Protein AF-A0AAW6SSB1-F1 (afdb_monomer_lite)

In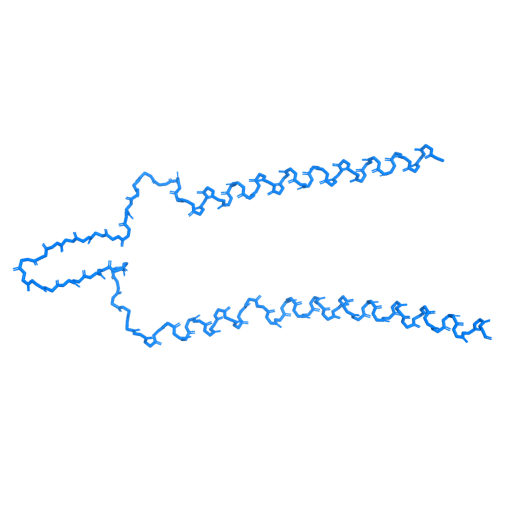terPro domains:
  IPR020534 Uncharacterised protein family YqxA [PF12438] (1-106)

Secondary structure (DSSP, 8-state):
-HHHHHHHHHHHHHHHHHHHHHHHHHHHHHHHHTTTTSS----S------TTS-----STTS---THHHHHHHHHHHHHHSTTHHHHHHHHHHHHHHHHHHHHHHHHHHH-

pLDDT: mean 72.3, std 20.74, range [35.25, 97.25]

Organism: NCBI:txid38875

Radius of gyration: 27.35 Å; chains: 1; bounding box: 66×28×77 Å

Structure (mmCIF, N/CA/C/O backbone):
data_AF-A0AAW6SSB1-F1
#
_entry.id   AF-A0AAW6SSB1-F1
#
loop_
_atom_site.group_PDB
_atom_site.id
_atom_site.type_symbol
_atom_site.label_atom_id
_atom_site.label_alt_id
_atom_site.label_comp_id
_atom_site.label_asym_id
_atom_site.label_entity_id
_atom_site.label_seq_id
_atom_site.pdbx_PDB_ins_code
_atom_site.Cartn_x
_atom_site.Cartn_y
_atom_site.Cartn_z
_atom_site.occupancy
_atom_site.B_iso_or_equiv
_atom_site.auth_seq_id
_atom_site.auth_comp_id
_atom_site.auth_asym_id
_atom_site.auth_atom_id
_atom_site.pd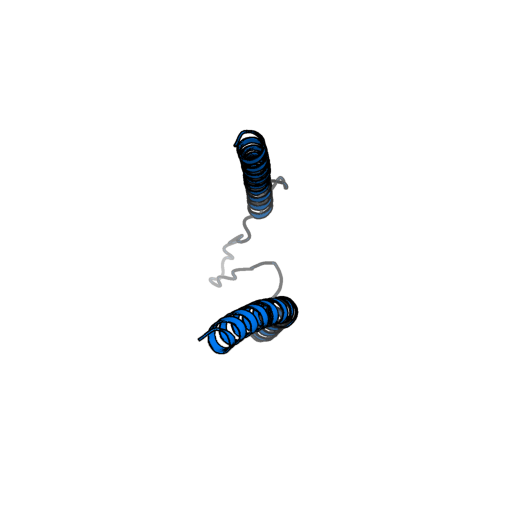bx_PDB_model_num
ATOM 1 N N . MET A 1 1 ? 0.685 7.792 -29.486 1.00 71.50 1 MET A N 1
ATOM 2 C CA . MET A 1 1 ? -0.036 8.546 -28.432 1.00 71.50 1 MET A CA 1
ATOM 3 C C . MET A 1 1 ? -1.470 8.069 -28.176 1.00 71.50 1 MET A C 1
ATOM 5 O O . MET A 1 1 ? -1.734 7.632 -27.066 1.00 71.50 1 MET A O 1
ATOM 9 N N . LYS A 1 2 ? -2.391 8.052 -29.158 1.00 80.94 2 LYS A N 1
ATOM 10 C CA . LYS A 1 2 ? -3.818 7.695 -28.929 1.00 80.94 2 LYS A CA 1
ATOM 11 C C . LYS A 1 2 ? -4.055 6.304 -28.307 1.00 80.94 2 LYS A C 1
ATOM 13 O O . LYS A 1 2 ? -4.844 6.170 -27.383 1.00 80.94 2 LYS A O 1
ATOM 18 N N . ARG A 1 3 ? -3.317 5.277 -28.750 1.00 87.19 3 ARG A N 1
ATOM 19 C CA . ARG A 1 3 ? -3.394 3.914 -28.178 1.00 87.19 3 ARG A CA 1
ATOM 20 C C . ARG A 1 3 ? -2.905 3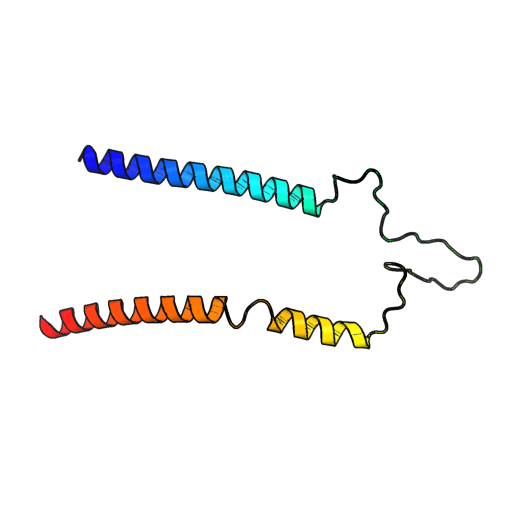.831 -26.726 1.00 87.19 3 ARG A C 1
ATOM 22 O O . ARG A 1 3 ? -3.392 3.000 -25.976 1.00 87.19 3 ARG A O 1
ATOM 29 N N . PHE A 1 4 ? -1.947 4.676 -26.341 1.00 90.88 4 PHE A N 1
ATOM 30 C CA . PHE A 1 4 ? -1.443 4.750 -24.968 1.00 90.88 4 PHE A CA 1
ATOM 31 C C . PHE A 1 4 ? -2.465 5.434 -24.055 1.00 90.88 4 PHE A C 1
ATOM 33 O O . PHE A 1 4 ? -2.836 4.868 -23.036 1.00 90.88 4 PHE A O 1
ATOM 40 N N . MET A 1 5 ? -3.019 6.571 -24.492 1.00 94.56 5 MET A N 1
ATOM 41 C CA . MET A 1 5 ? -4.115 7.256 -23.794 1.00 94.56 5 MET A CA 1
ATOM 42 C C . MET A 1 5 ? -5.330 6.347 -23.579 1.00 94.56 5 MET A C 1
ATOM 44 O O . MET A 1 5 ? -5.879 6.325 -22.485 1.00 94.56 5 MET A O 1
ATOM 48 N N . LEU A 1 6 ? -5.709 5.543 -24.579 1.00 94.56 6 LEU A N 1
ATOM 49 C CA . LEU A 1 6 ? -6.820 4.598 -24.442 1.00 94.56 6 LEU A CA 1
ATOM 50 C C . LEU A 1 6 ? -6.536 3.508 -23.395 1.00 94.56 6 LEU A C 1
ATOM 52 O O . LEU A 1 6 ? -7.413 3.190 -22.600 1.00 94.56 6 LEU A O 1
ATOM 56 N N . LYS A 1 7 ? -5.310 2.966 -23.356 1.00 92.81 7 LYS A N 1
ATOM 57 C CA . LYS A 1 7 ? -4.895 1.993 -22.330 1.00 92.81 7 LYS A CA 1
ATOM 58 C C . LYS A 1 7 ? -4.900 2.608 -20.930 1.00 92.81 7 LYS A C 1
ATOM 60 O O . LYS A 1 7 ? -5.419 1.990 -20.007 1.00 92.81 7 LYS A O 1
ATOM 65 N N . CYS A 1 8 ? -4.363 3.819 -20.780 1.00 95.25 8 CYS A N 1
ATOM 66 C CA . CYS A 1 8 ? -4.384 4.544 -19.511 1.00 95.25 8 CYS A CA 1
ATOM 67 C C . CYS A 1 8 ? -5.814 4.824 -19.050 1.00 95.25 8 CYS A C 1
ATOM 69 O O . CYS A 1 8 ? -6.132 4.557 -17.898 1.00 95.25 8 CYS A O 1
ATOM 71 N N . LEU A 1 9 ? -6.687 5.283 -19.949 1.00 95.88 9 LEU A N 1
ATOM 72 C CA . LEU A 1 9 ? -8.095 5.514 -19.637 1.00 95.88 9 LEU A CA 1
ATOM 73 C C . LEU A 1 9 ? -8.768 4.227 -19.148 1.00 95.88 9 LEU A C 1
ATOM 75 O O . LEU A 1 9 ? -9.434 4.248 -18.122 1.00 95.88 9 LEU A O 1
ATOM 79 N N . PHE A 1 10 ? -8.529 3.101 -19.824 1.00 96.19 10 PHE A N 1
ATOM 80 C CA . PHE A 1 10 ? -9.103 1.809 -19.445 1.00 96.19 10 PHE A CA 1
ATOM 81 C C . PHE A 1 10 ? -8.644 1.348 -18.055 1.00 96.19 10 PHE A C 1
ATOM 83 O O . PHE A 1 10 ? -9.455 0.881 -17.258 1.00 96.19 10 PHE A O 1
ATOM 90 N N . ILE A 1 11 ? -7.356 1.518 -17.742 1.00 96.69 11 ILE A N 1
ATOM 91 C CA . ILE A 1 11 ? -6.795 1.195 -16.423 1.00 96.69 11 ILE A CA 1
ATOM 92 C C . ILE A 1 11 ? -7.385 2.116 -15.349 1.00 96.69 11 ILE A C 1
ATOM 94 O O . ILE A 1 11 ? -7.809 1.631 -14.303 1.00 96.69 11 ILE A O 1
ATOM 98 N N . CYS A 1 12 ? -7.468 3.423 -15.608 1.00 96.50 12 CYS A N 1
ATOM 99 C CA . CYS A 1 12 ? -8.083 4.376 -14.684 1.00 96.50 12 CYS A CA 1
ATOM 100 C C . CYS A 1 12 ? -9.558 4.043 -14.427 1.00 96.50 12 CYS A C 1
ATOM 102 O O . CYS A 1 12 ? -9.992 4.051 -13.278 1.00 96.50 12 CYS A O 1
ATOM 104 N N . SER A 1 13 ? -10.318 3.695 -15.468 1.00 96.69 13 SER A N 1
ATOM 105 C CA . SER A 1 13 ? -11.711 3.262 -15.333 1.00 96.69 13 SER A CA 1
ATOM 106 C C . SER A 1 13 ? -11.834 1.972 -14.521 1.00 96.69 13 SER A C 1
ATOM 108 O O . SER A 1 13 ? -12.674 1.897 -13.629 1.00 96.69 13 SER A O 1
ATOM 110 N N . ALA A 1 14 ? -10.979 0.979 -14.774 1.00 96.75 14 ALA A N 1
ATOM 111 C CA . ALA A 1 14 ? -10.974 -0.267 -14.011 1.00 96.75 14 ALA A CA 1
ATOM 112 C C . ALA A 1 14 ? -10.666 -0.028 -12.522 1.00 96.75 14 ALA A C 1
ATOM 114 O O . ALA A 1 14 ? -11.361 -0.560 -11.655 1.00 96.75 14 ALA A O 1
ATOM 115 N N . LEU A 1 15 ? -9.677 0.819 -12.218 1.00 97.19 15 LEU A N 1
ATOM 116 C CA . LEU A 1 15 ? -9.348 1.213 -10.845 1.00 97.19 15 LEU A CA 1
ATOM 117 C C . LEU A 1 15 ? -10.501 1.967 -10.176 1.00 97.19 15 LEU A C 1
ATOM 119 O O . LEU A 1 15 ? -10.820 1.694 -9.022 1.00 97.19 15 LEU A O 1
ATOM 123 N N . PHE A 1 16 ? -11.158 2.872 -10.901 1.00 97.12 16 PHE A N 1
ATOM 124 C CA . PHE A 1 16 ? -12.301 3.622 -10.385 1.00 97.12 16 PHE A CA 1
ATOM 125 C C . PHE A 1 16 ? -13.457 2.693 -9.993 1.00 97.12 16 PHE A C 1
ATOM 127 O O . PHE A 1 16 ? -13.984 2.796 -8.886 1.00 97.12 16 PHE A O 1
ATOM 134 N N . ILE A 1 17 ? -13.794 1.722 -10.848 1.00 96.94 17 ILE A N 1
ATOM 135 C CA . ILE A 1 17 ? -14.831 0.720 -10.556 1.00 96.94 17 ILE A CA 1
ATOM 136 C C . ILE A 1 17 ? -14.435 -0.135 -9.341 1.00 96.94 17 ILE A C 1
ATOM 138 O O . ILE A 1 17 ? -15.263 -0.373 -8.463 1.00 96.94 17 ILE A O 1
ATOM 142 N N . ALA A 1 18 ? -13.168 -0.552 -9.241 1.00 96.69 18 ALA A N 1
ATOM 143 C CA . ALA A 1 18 ? -12.670 -1.316 -8.097 1.00 96.69 18 ALA A CA 1
ATOM 144 C C . ALA A 1 18 ? -12.799 -0.553 -6.768 1.00 96.69 18 ALA A C 1
ATOM 146 O O . ALA A 1 18 ? -13.216 -1.136 -5.766 1.00 96.69 18 ALA A O 1
ATOM 147 N N . VAL A 1 19 ? -12.499 0.750 -6.759 1.00 97.25 19 VAL A N 1
ATOM 148 C CA . VAL A 1 19 ? -12.670 1.604 -5.573 1.00 97.25 19 VAL A CA 1
ATOM 149 C C . VAL A 1 19 ? -14.142 1.696 -5.174 1.00 97.25 19 VAL A C 1
ATOM 151 O O . VAL A 1 19 ? -14.459 1.502 -4.002 1.00 97.25 19 VAL A O 1
ATOM 154 N N . LEU A 1 20 ? -15.047 1.922 -6.131 1.00 96.44 20 LEU A N 1
ATOM 155 C CA . LEU A 1 20 ? -16.486 1.996 -5.851 1.00 96.44 20 LEU A CA 1
ATOM 156 C C . LEU A 1 20 ? -17.029 0.686 -5.264 1.00 96.44 20 LEU A C 1
ATOM 158 O O . LEU A 1 20 ? -17.746 0.713 -4.263 1.00 96.44 20 LEU A O 1
ATOM 162 N N . MET A 1 21 ? -16.637 -0.460 -5.828 1.00 95.62 21 MET A N 1
ATOM 163 C CA . MET A 1 21 ? -16.990 -1.773 -5.272 1.00 95.62 21 MET A CA 1
ATOM 164 C C . MET A 1 21 ? -16.420 -1.964 -3.860 1.00 95.62 21 MET A C 1
ATOM 166 O O . MET A 1 21 ? -17.107 -2.479 -2.979 1.00 95.62 21 MET A O 1
ATOM 170 N N . GLY A 1 22 ? -15.183 -1.519 -3.614 1.00 95.56 22 GLY A N 1
ATOM 171 C CA . GLY A 1 22 ? -14.563 -1.554 -2.289 1.00 95.56 22 GLY A CA 1
ATOM 172 C C . GLY A 1 22 ? -15.337 -0.733 -1.256 1.00 95.56 22 GLY A C 1
ATOM 173 O O . GLY A 1 22 ? -15.552 -1.203 -0.139 1.00 95.56 22 GLY A O 1
ATOM 174 N N . MET A 1 23 ? -15.814 0.454 -1.639 1.00 94.38 23 MET A N 1
ATOM 175 C CA . MET A 1 23 ? -16.645 1.300 -0.777 1.00 94.38 23 MET A CA 1
ATOM 176 C C . MET A 1 23 ? -17.995 0.647 -0.455 1.00 94.38 23 MET A C 1
ATOM 178 O O . MET A 1 23 ? -18.414 0.671 0.701 1.00 94.38 23 MET A O 1
ATOM 182 N N . GLN A 1 24 ? -18.653 0.028 -1.441 1.00 91.00 24 GLN A N 1
ATOM 183 C CA . GLN A 1 24 ? -19.912 -0.697 -1.222 1.00 91.00 24 GLN A CA 1
ATOM 184 C C . GLN A 1 24 ? -19.720 -1.874 -0.261 1.00 91.00 24 GLN A C 1
ATOM 186 O O . GLN A 1 24 ? -20.427 -1.970 0.741 1.00 91.00 24 GLN A O 1
ATOM 191 N N . LYS A 1 25 ? -18.692 -2.697 -0.492 1.00 90.88 25 LYS A N 1
ATOM 192 C CA . LYS A 1 25 ? -18.356 -3.829 0.379 1.00 90.88 25 LYS A CA 1
ATOM 193 C C . LYS A 1 25 ? -18.004 -3.389 1.804 1.00 90.88 25 LYS A C 1
ATOM 195 O O . LYS A 1 25 ? -18.364 -4.061 2.766 1.00 90.88 25 LYS A O 1
ATOM 200 N N . ALA A 1 26 ? -17.309 -2.261 1.957 1.00 89.06 26 ALA A N 1
ATOM 201 C CA . ALA A 1 26 ? -17.019 -1.693 3.270 1.00 89.06 26 ALA A CA 1
ATOM 202 C C . ALA A 1 26 ? -18.295 -1.211 3.977 1.00 89.06 26 ALA A C 1
ATOM 204 O O . ALA A 1 26 ? -18.441 -1.417 5.179 1.00 89.06 26 ALA A O 1
ATOM 205 N N . ASN A 1 27 ? -19.230 -0.604 3.242 1.00 85.88 27 ASN A N 1
ATOM 206 C CA . ASN A 1 27 ? -20.513 -0.172 3.789 1.00 85.88 27 ASN A CA 1
ATOM 207 C C . ASN A 1 27 ? -21.368 -1.358 4.263 1.00 85.88 27 ASN A C 1
ATOM 209 O O . ASN A 1 27 ? -21.899 -1.321 5.369 1.00 85.88 27 ASN A O 1
ATOM 213 N N . GLU A 1 28 ? -21.439 -2.430 3.475 1.00 84.81 28 GLU A N 1
ATOM 214 C CA . GLU A 1 28 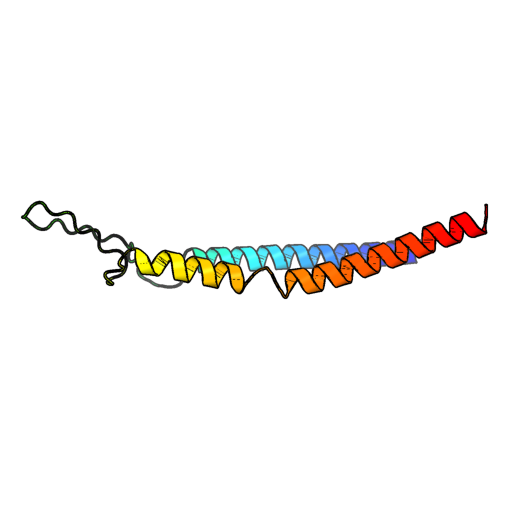? -22.105 -3.678 3.871 1.00 84.81 28 GLU A CA 1
ATOM 215 C C . GLU A 1 28 ? -21.455 -4.299 5.112 1.00 84.81 28 GLU A C 1
ATOM 217 O O . GLU A 1 28 ? -22.150 -4.593 6.083 1.00 84.81 28 GLU A O 1
ATOM 222 N N . GLY A 1 29 ? -20.121 -4.400 5.143 1.00 83.75 29 GLY A N 1
ATOM 223 C CA . GLY A 1 29 ? -19.399 -4.903 6.315 1.00 83.75 29 GLY A CA 1
ATOM 224 C C . GLY A 1 29 ? -19.622 -4.051 7.571 1.00 83.75 29 GLY A C 1
ATOM 225 O O . GLY A 1 29 ? -19.734 -4.585 8.672 1.00 83.75 29 GLY A O 1
ATOM 226 N N . MET A 1 30 ? -19.754 -2.727 7.427 1.00 78.94 30 MET A N 1
ATOM 227 C CA . MET A 1 30 ? -20.127 -1.849 8.541 1.00 78.94 30 MET A CA 1
ATOM 228 C C . MET A 1 30 ? -21.573 -2.067 9.000 1.00 78.94 30 MET A C 1
ATOM 230 O O . MET A 1 30 ? -21.836 -1.990 10.199 1.00 78.94 30 MET A O 1
ATOM 234 N N . MET A 1 31 ? -22.510 -2.329 8.087 1.00 72.25 31 MET A N 1
ATOM 235 C CA . MET A 1 31 ? -23.903 -2.639 8.434 1.00 72.25 31 MET A CA 1
ATOM 236 C C . MET A 1 31 ? -24.022 -3.977 9.173 1.00 72.25 31 MET A C 1
ATOM 238 O O . MET A 1 31 ? -24.735 -4.057 10.174 1.00 72.25 31 MET A O 1
ATOM 242 N N . GLU A 1 32 ? -23.274 -4.991 8.736 1.00 73.75 32 GLU A N 1
ATOM 243 C CA . GLU A 1 32 ? -23.183 -6.304 9.385 1.00 73.75 32 GLU A CA 1
ATOM 244 C C . GLU A 1 32 ? -22.565 -6.191 10.789 1.00 73.75 32 GLU A C 1
ATOM 246 O O . GLU A 1 32 ? -23.097 -6.735 11.756 1.00 73.75 32 GLU A O 1
ATOM 251 N N . MET A 1 33 ? -21.507 -5.386 10.943 1.00 67.19 33 MET A N 1
ATOM 252 C CA . MET A 1 33 ? -20.879 -5.123 12.245 1.00 67.19 33 MET A CA 1
ATOM 253 C C . MET A 1 33 ? -21.763 -4.333 1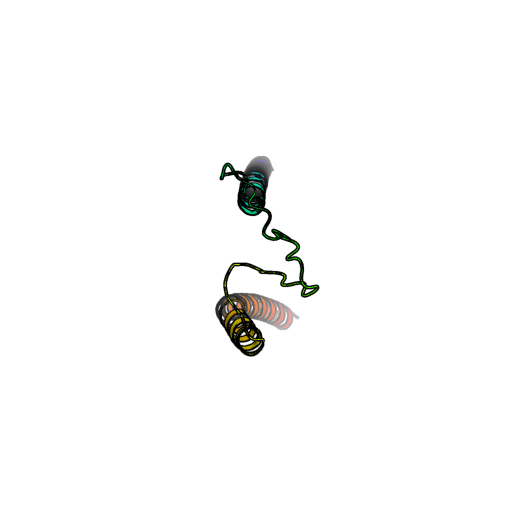3.216 1.00 67.19 33 MET A C 1
ATOM 255 O O . MET A 1 33 ? -21.601 -4.466 14.429 1.00 67.19 33 MET A O 1
ATOM 259 N N . LYS A 1 34 ? -22.680 -3.503 12.710 1.00 69.19 34 LYS A N 1
ATOM 260 C CA . LYS A 1 34 ? -23.621 -2.744 13.545 1.00 69.19 34 LYS A CA 1
ATOM 261 C C . LYS A 1 34 ? -24.875 -3.546 13.929 1.00 69.19 34 LYS A C 1
ATOM 263 O O . LYS A 1 34 ? -25.678 -3.042 14.707 1.00 69.19 34 LYS A O 1
ATOM 268 N N . GLY A 1 35 ? -25.030 -4.782 13.441 1.00 61.38 35 GLY A N 1
ATOM 269 C CA . GLY A 1 35 ? -26.092 -5.699 13.873 1.00 61.38 35 GLY A CA 1
ATOM 270 C C . GLY A 1 35 ? -27.504 -5.319 13.411 1.00 61.38 35 GLY A C 1
ATOM 271 O O . GLY A 1 35 ? -28.477 -5.768 14.003 1.00 61.38 35 GLY A O 1
ATOM 272 N N . TYR A 1 36 ? -27.639 -4.506 12.358 1.00 57.94 36 TYR A N 1
ATOM 273 C CA . TYR A 1 36 ? -28.927 -3.960 11.895 1.00 57.94 36 TYR A CA 1
ATOM 274 C C . TYR A 1 36 ? -29.874 -4.966 11.204 1.00 57.94 36 TYR A C 1
ATOM 276 O O . TYR A 1 36 ? -30.871 -4.540 10.628 1.00 57.94 36 TYR A O 1
ATOM 284 N N . GLN A 1 37 ? -29.592 -6.273 11.232 1.00 56.19 37 GLN A N 1
ATOM 285 C CA . GLN A 1 37 ? -30.465 -7.292 10.625 1.00 56.19 37 GLN A CA 1
ATOM 286 C C . GLN A 1 37 ? -31.402 -7.997 11.611 1.00 56.19 37 GLN A C 1
ATOM 288 O O . GLN A 1 37 ? -32.273 -8.731 11.165 1.00 56.19 37 GLN A O 1
ATOM 293 N N . GLU A 1 38 ? -31.299 -7.745 12.916 1.00 49.72 38 GLU A N 1
ATOM 294 C CA . GLU A 1 38 ? -32.182 -8.388 13.892 1.00 49.72 38 GLU A CA 1
ATOM 295 C C . GLU A 1 38 ? -32.979 -7.332 14.664 1.00 49.72 38 GLU A C 1
ATOM 297 O O . GLU A 1 38 ? -32.428 -6.476 15.364 1.00 49.72 38 GLU A O 1
ATOM 302 N N . GLU A 1 39 ? -34.302 -7.395 14.519 1.00 52.66 39 GLU A N 1
ATOM 303 C CA . GLU A 1 39 ? -35.269 -6.718 15.375 1.00 52.66 39 GLU A CA 1
ATOM 304 C C . GLU A 1 39 ? -35.001 -7.093 16.837 1.00 52.66 39 GLU A C 1
ATOM 306 O O . GLU A 1 39 ? -35.400 -8.145 17.330 1.00 52.66 39 GLU A O 1
ATOM 311 N N . GLY A 1 40 ? -34.289 -6.223 17.547 1.00 49.22 40 GLY A N 1
ATOM 312 C CA . GLY A 1 40 ? -33.996 -6.414 18.958 1.00 49.22 40 GLY A CA 1
ATOM 313 C C . GLY A 1 40 ? -32.523 -6.232 19.247 1.00 49.22 40 GLY A C 1
ATOM 314 O O . GLY A 1 40 ? -31.783 -7.196 19.437 1.00 49.22 40 GLY A O 1
ATOM 315 N N . LEU A 1 41 ? -32.127 -4.967 19.391 1.00 46.09 41 LEU A N 1
ATOM 316 C CA . LEU A 1 41 ? -30.953 -4.580 20.163 1.00 46.09 41 LEU A CA 1
ATOM 317 C C . LEU A 1 41 ? -31.105 -5.126 21.593 1.00 46.09 41 LEU A C 1
ATOM 319 O O . LEU A 1 41 ? -31.530 -4.420 22.507 1.00 46.09 41 LEU A O 1
ATOM 323 N N . LYS A 1 42 ? -30.765 -6.398 21.811 1.00 49.12 42 LYS A N 1
ATOM 324 C CA . LYS A 1 42 ? -30.469 -6.909 23.145 1.00 49.12 42 LYS A CA 1
ATOM 325 C C . LYS A 1 42 ? -29.134 -6.299 23.526 1.00 49.12 42 LYS A C 1
ATOM 327 O O . LYS A 1 42 ? -28.077 -6.851 23.229 1.00 49.12 42 LYS A O 1
ATOM 332 N N . ALA A 1 43 ? -29.206 -5.116 24.130 1.00 46.97 43 ALA A N 1
ATOM 333 C CA . ALA A 1 43 ? -28.097 -4.521 24.848 1.00 46.97 43 ALA A CA 1
ATOM 334 C C . ALA A 1 43 ? -27.421 -5.639 25.668 1.00 46.97 43 ALA A C 1
ATOM 336 O O . ALA A 1 43 ? -28.101 -6.283 26.472 1.00 46.97 43 ALA A O 1
ATOM 337 N N . PRO A 1 44 ? -26.120 -5.921 25.476 1.00 49.91 44 PRO A N 1
ATOM 338 C CA . PRO A 1 44 ? -25.445 -7.049 26.123 1.00 49.91 44 PRO A CA 1
ATOM 339 C C . PRO A 1 44 ? -25.231 -6.828 27.630 1.00 49.91 44 PRO A C 1
ATOM 341 O O . PRO A 1 44 ? -24.478 -7.557 28.266 1.00 49.91 44 PRO A O 1
ATOM 344 N N . ILE A 1 45 ? -25.882 -5.813 28.200 1.00 46.09 45 ILE A N 1
ATOM 345 C CA . ILE A 1 45 ? -25.768 -5.393 29.585 1.00 46.09 45 ILE A CA 1
ATOM 346 C C . ILE A 1 45 ? -27.191 -5.136 30.080 1.00 46.09 45 ILE A C 1
ATOM 348 O O . ILE A 1 45 ? -27.728 -4.039 29.962 1.00 46.09 45 ILE A O 1
ATOM 352 N N . THR A 1 46 ? -27.839 -6.181 30.586 1.00 40.12 46 THR A N 1
ATOM 353 C CA . THR A 1 46 ? -29.042 -6.015 31.404 1.00 40.12 46 THR A CA 1
ATOM 354 C C . THR A 1 46 ? -28.576 -5.963 32.853 1.00 40.12 46 THR A C 1
ATOM 356 O O . THR A 1 46 ? -28.332 -7.003 33.456 1.00 40.12 46 THR A O 1
ATOM 359 N N . VAL A 1 47 ? -28.408 -4.759 33.403 1.00 42.03 47 VAL A N 1
ATOM 360 C CA . VAL A 1 47 ? -28.211 -4.583 34.847 1.00 42.03 47 VAL A CA 1
ATOM 361 C C . VAL A 1 47 ? -29.584 -4.738 35.494 1.00 42.03 47 VAL A C 1
ATOM 363 O O . VAL A 1 47 ? -30.416 -3.838 35.404 1.00 42.03 47 VAL A O 1
ATOM 366 N N . LYS A 1 48 ? -29.862 -5.906 36.078 1.00 41.00 48 LYS A N 1
ATOM 367 C CA . LYS A 1 48 ? -30.956 -6.049 37.042 1.00 41.00 48 LYS A CA 1
ATOM 368 C C . LYS A 1 48 ? -30.348 -5.905 38.424 1.00 41.00 48 LYS A C 1
ATOM 370 O O . LYS A 1 48 ? -29.535 -6.725 38.829 1.00 41.00 48 LYS A O 1
ATOM 375 N N . GLU A 1 49 ? -30.728 -4.835 39.101 1.00 35.59 49 GLU A N 1
ATOM 376 C CA . GLU A 1 49 ? -30.423 -4.608 40.505 1.00 35.59 49 GLU A CA 1
ATOM 377 C C . GLU A 1 49 ? -31.188 -5.664 41.318 1.00 35.59 49 GLU A C 1
ATOM 379 O O . GLU A 1 49 ? -32.418 -5.712 41.289 1.00 35.59 49 GLU A O 1
ATOM 384 N N . VAL A 1 50 ? -30.458 -6.585 41.948 1.00 41.31 50 VAL A N 1
ATOM 385 C CA . VAL A 1 50 ? -31.013 -7.548 42.907 1.00 41.31 50 VAL A CA 1
ATOM 386 C C . VAL A 1 50 ? -30.796 -6.949 44.295 1.00 41.31 50 VAL A C 1
ATOM 388 O O . VAL A 1 50 ? -29.711 -6.447 44.580 1.00 41.31 50 VAL A O 1
ATOM 391 N N . GLU A 1 51 ? -31.826 -6.984 45.142 1.00 39.88 51 GLU A N 1
ATOM 392 C CA . GLU A 1 51 ? -31.974 -6.269 46.427 1.00 39.88 51 GLU A CA 1
ATOM 393 C C . GLU A 1 51 ? -30.945 -6.610 47.535 1.00 39.88 51 GLU A C 1
ATOM 395 O O . GLU A 1 51 ? -31.216 -6.385 48.710 1.00 39.88 51 GLU A O 1
ATOM 400 N N . ASN A 1 52 ? -29.755 -7.131 47.214 1.00 38.03 52 ASN A N 1
ATOM 401 C CA . ASN A 1 52 ? -28.767 -7.556 48.212 1.00 38.03 52 ASN A CA 1
ATOM 402 C C . ASN A 1 52 ? -27.321 -7.075 47.970 1.00 38.03 52 ASN A C 1
ATOM 404 O O . ASN A 1 52 ? -26.383 -7.646 48.516 1.00 38.03 52 ASN A O 1
ATOM 408 N N . GLY A 1 53 ? -27.121 -6.010 47.188 1.00 44.09 53 GLY A N 1
ATOM 409 C CA . GLY A 1 53 ? -25.844 -5.278 47.154 1.00 44.09 53 GLY A CA 1
ATOM 410 C C . GLY A 1 53 ? -24.679 -5.949 46.413 1.00 44.09 53 GLY A C 1
ATOM 411 O O . GLY A 1 53 ? -23.568 -5.422 46.451 1.00 44.09 53 GLY A O 1
ATOM 412 N N . GLU A 1 54 ? -24.905 -7.053 45.699 1.00 35.25 54 GLU A N 1
ATOM 413 C CA . GLU A 1 54 ? -23.899 -7.669 44.827 1.00 35.25 54 GLU A CA 1
ATOM 414 C C . GLU A 1 54 ? -24.199 -7.363 43.355 1.00 35.25 54 GLU A C 1
ATOM 416 O O . GLU A 1 54 ? -25.237 -7.723 42.801 1.00 35.25 54 GLU A O 1
ATOM 421 N N . ILE A 1 55 ? -23.276 -6.639 42.719 1.00 45.19 55 ILE A N 1
ATOM 422 C CA . ILE A 1 55 ? -23.378 -6.212 41.323 1.00 45.19 55 ILE A CA 1
ATOM 423 C C . ILE A 1 55 ? -22.840 -7.344 40.436 1.00 45.19 55 ILE A C 1
ATOM 425 O O . ILE A 1 55 ? -21.656 -7.375 40.101 1.00 45.19 55 ILE A O 1
ATOM 429 N N . GLU A 1 56 ? -23.698 -8.282 40.039 1.00 40.09 56 GLU A N 1
ATOM 430 C CA . GLU A 1 56 ? -23.345 -9.315 39.057 1.00 40.09 56 GLU A CA 1
ATOM 431 C C . GLU A 1 56 ? -23.564 -8.803 37.622 1.00 40.09 56 GLU A C 1
ATOM 433 O O . GLU A 1 56 ? -24.661 -8.844 37.062 1.00 40.09 56 GLU A O 1
ATOM 438 N N . ALA A 1 57 ? -22.498 -8.311 36.985 1.00 43.41 57 ALA A N 1
ATOM 439 C CA . ALA A 1 57 ? -22.520 -7.969 35.565 1.00 43.41 57 ALA A CA 1
ATOM 440 C C . ALA A 1 57 ? -22.396 -9.244 34.706 1.00 43.41 57 ALA A C 1
ATOM 442 O O . ALA A 1 57 ? -21.298 -9.700 34.386 1.00 43.41 57 ALA A O 1
ATOM 443 N N . SER A 1 58 ? -23.532 -9.832 34.321 1.00 42.41 58 SER A N 1
ATOM 444 C CA . SER A 1 58 ? -23.578 -10.992 33.421 1.00 42.41 58 SER A CA 1
ATOM 445 C C . SER A 1 58 ? -23.260 -10.586 31.977 1.00 42.41 58 SER A C 1
ATOM 447 O O . SER A 1 58 ? -24.118 -10.088 31.247 1.00 42.41 58 SER A O 1
ATOM 449 N N . VAL A 1 59 ? -22.019 -10.812 31.537 1.00 43.81 59 VAL A N 1
ATOM 450 C CA . VAL A 1 59 ? -21.647 -10.737 30.118 1.00 43.81 59 VAL A CA 1
ATOM 451 C C . VAL A 1 59 ? -21.869 -12.117 29.498 1.00 43.81 59 VAL A C 1
ATOM 453 O O . VAL A 1 59 ? -21.115 -13.052 29.748 1.00 43.81 59 VAL A O 1
ATOM 456 N N . LEU A 1 60 ? -22.910 -12.240 28.669 1.00 47.66 60 LEU A N 1
ATOM 457 C CA . LEU A 1 60 ? -23.165 -13.405 27.804 1.00 47.66 60 LEU A CA 1
ATOM 458 C C . LEU A 1 60 ? -23.309 -14.761 28.527 1.00 47.66 60 LEU A C 1
ATOM 460 O O . LEU A 1 60 ? -22.833 -15.777 28.027 1.00 47.66 60 LEU A O 1
ATOM 464 N N . GLY A 1 61 ? -24.001 -14.805 29.671 1.00 45.31 61 GLY A N 1
ATOM 465 C CA . GLY A 1 61 ? -24.602 -16.044 30.195 1.00 45.31 61 GLY A CA 1
ATOM 466 C C . GLY A 1 61 ? -23.650 -17.220 30.450 1.00 45.31 61 GLY A C 1
ATOM 467 O O . GLY A 1 61 ? -24.102 -18.359 30.554 1.00 45.31 61 GLY A O 1
ATOM 468 N N . LYS A 1 62 ? -22.340 -16.985 30.546 1.00 46.69 62 LYS A N 1
ATOM 469 C CA . LYS A 1 62 ? -21.357 -18.021 30.851 1.00 46.69 62 LYS A CA 1
ATOM 470 C C . LYS A 1 62 ? -20.323 -17.450 31.809 1.00 46.69 62 LYS A C 1
ATOM 472 O O . LYS A 1 62 ? -19.647 -16.479 31.492 1.00 46.69 62 LYS A O 1
ATOM 477 N N . ASN A 1 63 ? -20.192 -18.087 32.968 1.00 49.66 63 ASN A N 1
ATOM 478 C CA . ASN A 1 63 ? -19.113 -17.842 33.917 1.00 49.66 63 ASN A CA 1
ATOM 479 C C . ASN A 1 63 ? -17.780 -18.158 33.224 1.00 49.66 63 ASN A C 1
ATOM 481 O O . ASN A 1 63 ? -17.440 -19.328 33.042 1.00 49.66 63 ASN A O 1
ATOM 485 N N . VAL A 1 64 ? -17.062 -17.135 32.754 1.00 45.34 64 VAL A N 1
ATOM 486 C CA . VAL A 1 64 ? -15.738 -17.302 32.142 1.00 45.34 64 VAL A CA 1
ATOM 487 C C . VAL A 1 64 ? -14.685 -16.912 33.169 1.00 45.34 64 VAL A C 1
ATOM 489 O O . VAL A 1 64 ? -14.438 -15.736 33.420 1.00 45.34 64 VAL A O 1
ATOM 492 N N . THR A 1 65 ? -14.066 -17.922 33.767 1.00 56.06 65 THR A N 1
ATOM 493 C CA . THR A 1 65 ? -12.884 -17.796 34.619 1.00 56.06 65 THR A CA 1
ATOM 494 C C . THR A 1 65 ? -11.671 -17.346 33.791 1.00 56.06 65 THR A C 1
ATOM 496 O O . THR A 1 65 ? -11.464 -17.795 32.663 1.00 56.06 65 THR A O 1
ATOM 499 N N . SER A 1 66 ? -10.841 -16.468 34.364 1.00 51.19 66 SER A N 1
ATOM 500 C CA . SER A 1 66 ? -9.757 -15.715 33.698 1.00 51.19 66 SER A CA 1
ATOM 501 C C . SER A 1 66 ? -8.703 -16.545 32.949 1.00 51.19 66 SER A C 1
ATOM 503 O O . SER A 1 66 ? -8.001 -16.013 32.093 1.00 51.19 66 SER A O 1
ATOM 505 N N . HIS A 1 67 ? -8.610 -17.845 33.225 1.00 52.28 67 HIS A N 1
ATOM 506 C CA . HIS A 1 67 ? -7.642 -18.757 32.615 1.00 52.28 67 HIS A CA 1
ATOM 507 C C . HIS A 1 67 ? -7.954 -19.085 31.134 1.00 52.28 67 HIS A C 1
ATOM 509 O O . HIS A 1 67 ? -7.061 -19.454 30.374 1.00 52.28 67 HIS A O 1
ATOM 515 N N . ASP A 1 68 ? -9.200 -18.903 30.679 1.00 55.62 68 ASP A N 1
ATOM 516 C CA . ASP A 1 68 ? -9.619 -19.240 29.305 1.00 55.62 68 ASP A CA 1
ATOM 517 C C . ASP A 1 68 ? -9.337 -18.133 28.267 1.00 55.62 68 ASP A C 1
ATOM 519 O O . ASP A 1 68 ? -9.407 -18.369 27.056 1.00 55.62 68 ASP A O 1
ATOM 523 N N . LEU A 1 69 ? -9.004 -16.913 28.705 1.00 57.31 69 LEU A N 1
ATOM 524 C CA . LEU A 1 69 ? -8.765 -15.770 27.812 1.00 57.31 69 LEU A CA 1
ATOM 525 C C . LEU A 1 69 ? -7.347 -15.748 27.224 1.00 57.31 69 LEU A C 1
ATOM 527 O O . LEU A 1 69 ? -7.162 -15.302 26.087 1.00 57.31 69 LEU A O 1
ATOM 531 N N . GLU A 1 70 ? -6.357 -16.249 27.962 1.00 60.91 70 GLU A N 1
ATOM 532 C CA . GLU A 1 70 ? -4.957 -16.301 27.522 1.00 60.91 70 GLU A CA 1
ATOM 533 C C . GLU A 1 70 ? -4.751 -17.354 26.428 1.00 60.91 70 GLU A C 1
ATOM 535 O O . GLU A 1 70 ? -4.290 -17.025 25.332 1.00 60.91 70 GLU A O 1
ATOM 540 N N . ALA A 1 71 ? -5.256 -18.573 26.641 1.00 61.09 71 ALA A N 1
ATOM 541 C CA . ALA A 1 71 ? -5.186 -19.660 25.662 1.00 61.09 71 ALA A CA 1
ATOM 542 C C . ALA A 1 71 ? -5.909 -19.330 24.337 1.00 61.09 71 ALA A C 1
ATOM 544 O O . ALA A 1 71 ? -5.509 -19.774 23.256 1.00 61.09 71 ALA A O 1
ATOM 545 N N . LYS A 1 72 ? -6.975 -18.519 24.387 1.00 61.50 72 LYS A N 1
ATOM 546 C CA . LYS A 1 72 ? -7.722 -18.080 23.194 1.00 61.50 72 LYS A CA 1
ATOM 547 C C . LYS A 1 72 ? -7.006 -16.955 22.443 1.00 61.50 72 LYS A C 1
ATOM 549 O O . LYS A 1 72 ? -7.066 -16.917 21.214 1.00 61.50 72 LYS A O 1
ATOM 554 N N . LYS A 1 73 ? -6.304 -16.065 23.155 1.00 60.97 73 LYS A N 1
ATOM 555 C CA . LYS A 1 73 ? -5.436 -15.034 22.557 1.00 60.97 73 LYS A CA 1
ATOM 556 C C . LYS A 1 73 ? -4.250 -15.650 21.822 1.00 60.97 73 LYS A C 1
ATOM 558 O O . LYS A 1 73 ? -3.891 -15.171 20.747 1.00 60.97 73 LYS A O 1
ATOM 563 N N . GLU A 1 74 ? -3.674 -16.704 22.380 1.00 63.34 74 GLU A N 1
ATOM 564 C CA . GLU A 1 74 ? -2.505 -17.379 21.818 1.00 63.34 74 GLU A CA 1
ATOM 565 C C . GLU A 1 74 ? -2.853 -18.115 20.516 1.00 63.34 74 GLU A C 1
ATOM 567 O O . GLU A 1 74 ? -2.247 -17.850 19.477 1.00 63.34 74 GLU A O 1
ATOM 572 N N . LYS A 1 75 ? -3.959 -18.872 20.502 1.00 60.34 75 LYS A N 1
ATOM 573 C CA . LYS A 1 75 ? -4.480 -19.512 19.278 1.00 60.34 75 LYS A CA 1
ATOM 574 C C . LYS A 1 75 ? -4.871 -18.513 18.181 1.00 60.34 75 LYS A C 1
ATOM 576 O O . LYS A 1 75 ? -4.688 -18.786 16.999 1.00 60.34 75 LYS A O 1
ATOM 581 N N . LEU A 1 76 ? -5.392 -17.334 18.533 1.00 62.81 76 LEU A N 1
ATOM 582 C CA . LEU A 1 76 ? -5.732 -16.298 17.545 1.00 62.81 76 LEU A CA 1
ATOM 583 C C . LEU A 1 76 ? -4.496 -15.614 16.941 1.00 62.81 76 LEU A C 1
ATOM 585 O O . LEU A 1 76 ? -4.543 -15.208 15.776 1.00 62.81 76 LEU A O 1
ATOM 589 N N . LYS A 1 77 ? -3.400 -15.507 17.702 1.00 59.41 77 LYS A N 1
ATOM 590 C CA . LYS A 1 77 ? -2.105 -15.025 17.199 1.00 59.41 77 LYS A CA 1
ATOM 591 C C . LYS A 1 77 ? -1.449 -16.032 16.256 1.00 59.41 77 LYS A C 1
ATOM 593 O O . LYS A 1 77 ? -0.886 -15.628 15.240 1.00 59.41 77 LYS A O 1
ATOM 598 N N . GLU A 1 78 ? -1.565 -17.319 16.559 1.00 59.91 78 GLU A N 1
ATOM 599 C CA . GLU A 1 78 ? -0.933 -18.399 15.798 1.00 59.91 78 GLU A CA 1
ATOM 600 C C . GLU A 1 78 ? -1.596 -18.629 14.423 1.00 59.91 78 GLU A C 1
ATOM 602 O O . GLU A 1 78 ? -0.917 -18.846 13.421 1.00 59.91 78 GLU A O 1
ATOM 607 N N . ILE A 1 79 ? -2.926 -18.498 14.338 1.00 58.97 79 ILE A N 1
ATOM 608 C CA . ILE A 1 79 ? -3.703 -18.906 13.152 1.00 58.97 79 ILE A CA 1
ATOM 609 C C . ILE A 1 79 ? -3.719 -17.857 12.020 1.00 58.97 79 ILE A C 1
ATOM 611 O O . ILE A 1 79 ? -3.874 -18.226 10.857 1.00 58.97 79 ILE A O 1
ATOM 615 N N . LYS A 1 80 ? -3.577 -16.551 12.300 1.00 57.81 80 LYS A N 1
ATOM 616 C CA . LYS A 1 80 ? -3.888 -15.509 11.289 1.00 57.81 80 LYS A CA 1
ATOM 617 C C . LYS A 1 80 ? -2.707 -14.884 10.549 1.00 57.81 80 LYS A C 1
ATOM 619 O O . LYS A 1 80 ? -2.889 -14.467 9.410 1.00 57.81 80 LYS A O 1
ATOM 624 N N . ALA A 1 81 ? -1.527 -14.775 11.153 1.00 59.09 81 ALA A N 1
ATOM 625 C CA . ALA A 1 81 ? -0.495 -13.879 10.616 1.00 59.09 81 ALA A CA 1
ATOM 626 C C . ALA A 1 81 ? 0.764 -14.589 10.102 1.00 59.09 81 ALA A C 1
ATOM 628 O O . ALA A 1 81 ? 1.381 -14.118 9.148 1.00 59.09 81 ALA A O 1
ATOM 629 N N . PHE A 1 82 ? 1.169 -15.713 10.697 1.00 59.50 82 PHE A N 1
ATOM 630 C CA . PHE A 1 82 ? 2.582 -16.086 10.602 1.00 59.50 82 PHE A CA 1
ATOM 631 C C . PHE A 1 82 ? 2.960 -17.008 9.442 1.00 59.50 82 PHE A C 1
ATOM 633 O O . PHE A 1 82 ? 4.135 -17.068 9.101 1.00 59.50 82 PHE A O 1
ATOM 640 N N . ASN A 1 83 ? 2.004 -17.683 8.793 1.00 67.00 83 ASN A N 1
ATOM 641 C CA . ASN A 1 83 ? 2.346 -18.658 7.749 1.00 67.00 83 ASN A CA 1
ATOM 642 C C . ASN A 1 83 ? 1.910 -18.234 6.339 1.00 67.00 83 ASN A C 1
ATOM 644 O O . ASN A 1 83 ? 2.725 -18.233 5.420 1.00 67.00 83 ASN A O 1
ATOM 648 N N . PHE A 1 84 ? 0.665 -17.781 6.153 1.00 77.19 84 PHE A N 1
ATOM 649 C CA . PHE A 1 84 ? 0.190 -17.355 4.829 1.00 77.19 84 PHE A CA 1
ATOM 650 C C . PHE A 1 84 ? 0.777 -16.003 4.399 1.00 77.19 84 PHE A C 1
ATOM 652 O O . PHE A 1 84 ? 1.406 -15.903 3.353 1.00 77.19 84 PHE A O 1
ATOM 659 N N . PHE A 1 85 ? 0.658 -14.966 5.232 1.00 80.88 85 PHE A N 1
ATOM 660 C CA . PHE A 1 85 ? 1.222 -13.650 4.907 1.00 80.88 85 PHE A CA 1
ATOM 661 C C . PHE A 1 85 ? 2.754 -13.663 4.860 1.00 80.88 85 PHE A C 1
ATOM 663 O O . PHE A 1 85 ? 3.349 -12.991 4.023 1.00 80.88 85 PHE A O 1
ATOM 670 N N . SER A 1 86 ? 3.396 -14.469 5.709 1.00 77.00 86 SER A N 1
ATOM 671 C CA . SER A 1 86 ? 4.854 -14.631 5.715 1.00 77.00 86 SER A CA 1
ATOM 672 C C . SER A 1 86 ? 5.366 -15.363 4.474 1.00 77.00 86 SER A C 1
ATOM 674 O O . SER A 1 86 ? 6.351 -14.935 3.879 1.00 77.00 86 SER A O 1
ATOM 676 N N . SER A 1 87 ? 4.692 -16.432 4.032 1.00 81.62 87 SER A N 1
ATOM 677 C CA . SER A 1 87 ? 5.066 -17.124 2.791 1.00 81.62 87 SER A CA 1
ATOM 678 C C . SER A 1 87 ? 4.848 -16.239 1.565 1.00 81.62 87 SER A C 1
ATOM 680 O O . SER A 1 87 ? 5.755 -16.125 0.742 1.00 81.62 87 SER A O 1
ATOM 682 N N . LEU A 1 88 ? 3.720 -15.525 1.491 1.00 87.31 88 LEU A N 1
ATOM 683 C CA . LEU A 1 88 ? 3.450 -14.567 0.417 1.00 87.31 88 LEU A CA 1
ATOM 684 C C . LEU A 1 88 ? 4.494 -13.436 0.392 1.00 87.31 88 LEU A C 1
ATOM 686 O O . LEU A 1 88 ? 5.045 -13.110 -0.660 1.00 87.31 88 LEU A O 1
ATOM 690 N N . GLY A 1 89 ? 4.813 -12.883 1.565 1.00 87.44 89 GLY A N 1
ATOM 691 C CA . GLY A 1 89 ? 5.829 -11.848 1.735 1.00 87.44 89 GLY A CA 1
ATOM 692 C C . GLY A 1 89 ? 7.231 -12.329 1.362 1.00 87.44 89 GLY A C 1
ATOM 693 O O . GLY A 1 89 ? 7.947 -11.613 0.669 1.00 87.44 89 GLY A O 1
ATOM 694 N N . LYS A 1 90 ? 7.607 -13.561 1.734 1.00 90.12 90 LYS A N 1
ATOM 695 C CA . LYS A 1 90 ? 8.879 -14.183 1.323 1.00 90.12 90 LYS A CA 1
ATOM 696 C C . LYS A 1 90 ? 8.968 -14.342 -0.189 1.00 90.12 90 LYS A C 1
ATOM 698 O O . LYS A 1 90 ? 9.995 -14.006 -0.771 1.00 90.12 90 LYS A O 1
ATOM 703 N N . THR A 1 91 ? 7.904 -14.812 -0.838 1.00 91.38 91 THR A N 1
ATOM 704 C CA . THR A 1 91 ? 7.880 -14.949 -2.299 1.00 91.38 91 THR A CA 1
ATOM 705 C C . THR A 1 91 ? 8.029 -13.594 -2.989 1.00 91.38 91 THR A C 1
ATOM 707 O O . THR A 1 91 ? 8.816 -13.475 -3.930 1.00 91.38 91 THR A O 1
ATOM 710 N N . MET A 1 92 ? 7.339 -12.557 -2.504 1.00 92.62 92 MET A N 1
ATOM 711 C CA . MET A 1 92 ? 7.486 -11.201 -3.041 1.00 92.62 92 MET A CA 1
ATOM 712 C C . MET A 1 92 ? 8.887 -10.629 -2.807 1.00 92.62 92 MET A C 1
ATOM 714 O O . MET A 1 92 ? 9.488 -10.099 -3.740 1.00 92.62 92 MET A O 1
ATOM 718 N N . ALA A 1 93 ? 9.434 -10.778 -1.600 1.00 93.94 93 ALA A N 1
ATOM 719 C CA . ALA A 1 93 ? 10.775 -10.308 -1.267 1.00 93.94 93 ALA A CA 1
ATOM 720 C C . ALA A 1 93 ? 11.838 -10.965 -2.157 1.00 93.94 93 ALA A C 1
ATOM 722 O O . ALA A 1 93 ? 12.663 -10.265 -2.735 1.00 93.94 93 ALA A O 1
ATOM 723 N N . ASN A 1 94 ? 11.762 -12.284 -2.357 1.00 94.25 94 ASN A N 1
ATOM 724 C CA . ASN A 1 94 ? 12.686 -13.006 -3.232 1.00 94.25 94 ASN A CA 1
ATOM 725 C C . ASN A 1 94 ? 12.612 -12.505 -4.681 1.00 94.25 94 ASN A C 1
ATOM 727 O O . ASN A 1 94 ? 13.645 -12.326 -5.320 1.00 94.25 94 ASN A O 1
ATOM 731 N N . MET A 1 95 ? 11.408 -12.229 -5.192 1.00 93.81 95 MET A N 1
ATOM 732 C CA . MET A 1 95 ? 11.234 -11.693 -6.543 1.00 93.81 95 MET A CA 1
ATOM 733 C C . MET A 1 95 ? 11.869 -10.302 -6.689 1.00 93.81 95 MET A C 1
ATOM 735 O O . MET A 1 95 ? 12.591 -10.062 -7.657 1.00 93.81 95 MET A O 1
ATOM 739 N N . ILE A 1 96 ? 11.647 -9.409 -5.718 1.00 94.44 96 ILE A N 1
ATOM 740 C CA . ILE A 1 96 ? 12.262 -8.073 -5.691 1.00 94.44 96 ILE A CA 1
ATOM 741 C C . ILE A 1 96 ? 13.791 -8.177 -5.616 1.00 94.44 96 ILE A C 1
ATOM 743 O O . ILE A 1 96 ? 14.486 -7.492 -6.372 1.00 94.44 96 ILE A O 1
ATOM 747 N N . SER A 1 97 ? 14.319 -9.048 -4.754 1.00 94.56 97 SER A N 1
ATOM 748 C CA . SER A 1 97 ? 15.763 -9.239 -4.598 1.00 94.56 97 SER A CA 1
ATOM 749 C C . SER A 1 97 ? 16.397 -9.753 -5.887 1.00 94.56 97 SER A C 1
ATOM 751 O O . SER A 1 97 ? 17.369 -9.170 -6.354 1.00 94.56 97 SER A O 1
ATOM 753 N N . SER A 1 98 ? 15.801 -10.755 -6.542 1.00 93.25 98 SER A N 1
ATOM 754 C CA . SER A 1 98 ? 16.319 -11.283 -7.812 1.00 93.25 98 SER A CA 1
ATOM 755 C C . SER A 1 98 ? 16.296 -10.259 -8.950 1.00 93.25 98 SER A C 1
ATOM 757 O O . SER A 1 98 ? 17.190 -10.255 -9.796 1.00 93.25 98 SER A O 1
ATOM 759 N N . ILE A 1 99 ? 15.283 -9.389 -9.003 1.00 94.44 99 ILE A N 1
ATOM 760 C CA . ILE A 1 99 ? 15.249 -8.287 -9.976 1.00 94.44 99 ILE A CA 1
ATOM 761 C C . ILE A 1 99 ? 16.375 -7.292 -9.677 1.00 94.44 99 ILE A C 1
ATOM 763 O O . ILE A 1 99 ? 17.096 -6.887 -10.587 1.00 94.44 99 ILE A O 1
ATOM 767 N N . THR A 1 100 ? 16.553 -6.941 -8.406 1.00 94.44 100 THR A N 1
ATOM 768 C CA . THR A 1 100 ? 17.579 -5.992 -7.956 1.00 94.44 100 THR A CA 1
ATOM 769 C C . THR A 1 100 ? 18.988 -6.511 -8.246 1.00 94.44 100 THR A C 1
ATOM 771 O O . THR A 1 100 ? 19.795 -5.784 -8.821 1.00 94.44 100 THR A O 1
ATOM 774 N N . GLU A 1 101 ? 19.271 -7.781 -7.953 1.00 93.69 101 GLU A N 1
ATOM 775 C CA . GLU A 1 101 ? 20.549 -8.428 -8.275 1.00 93.69 101 GLU A CA 1
ATOM 776 C C . GLU A 1 101 ? 20.822 -8.439 -9.780 1.00 93.69 101 GLU A C 1
ATOM 778 O O . GLU A 1 101 ? 21.921 -8.103 -10.211 1.00 93.69 101 GLU A O 1
ATOM 783 N N . LYS A 1 102 ? 19.820 -8.768 -10.607 1.00 93.56 102 LYS A N 1
ATOM 784 C CA . LYS A 1 102 ? 19.972 -8.734 -12.070 1.00 93.56 102 LYS A CA 1
ATOM 785 C C . LYS A 1 102 ? 20.291 -7.337 -12.587 1.00 93.56 102 LYS A C 1
ATOM 787 O O . LYS A 1 102 ? 21.106 -7.207 -13.494 1.00 93.56 102 LYS A O 1
ATOM 792 N N . ILE A 1 103 ? 19.667 -6.309 -12.016 1.00 93.44 103 ILE A N 1
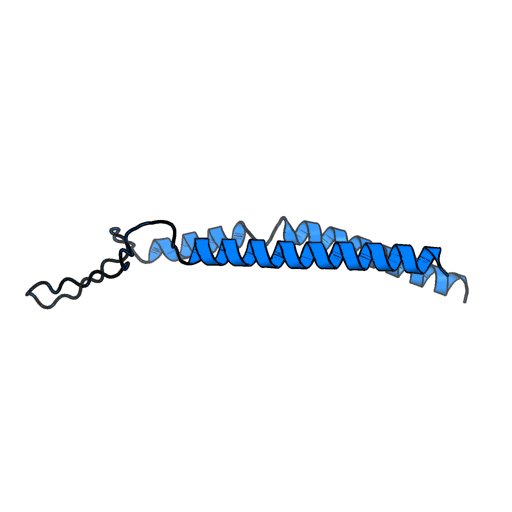ATOM 793 C CA . ILE A 1 103 ? 19.944 -4.915 -12.366 1.00 93.44 103 ILE A CA 1
ATOM 794 C C . ILE A 1 103 ? 21.381 -4.558 -11.977 1.00 93.44 103 ILE A C 1
ATOM 796 O O . ILE A 1 103 ? 22.132 -4.082 -12.825 1.00 93.44 103 ILE A O 1
ATOM 800 N N . PHE A 1 104 ? 21.791 -4.840 -10.738 1.00 94.12 104 PHE A N 1
ATOM 801 C CA . PHE A 1 104 ? 23.157 -4.574 -10.278 1.00 94.12 104 PHE A CA 1
ATOM 802 C C . PHE A 1 104 ? 24.207 -5.298 -11.119 1.00 94.12 104 PHE A C 1
ATOM 804 O O . PHE A 1 104 ? 25.165 -4.667 -11.555 1.00 94.12 104 PHE A O 1
ATOM 811 N N . ASN A 1 105 ? 24.003 -6.582 -11.411 1.00 92.38 105 ASN A N 1
ATOM 812 C CA . ASN A 1 105 ? 24.915 -7.369 -12.240 1.00 92.38 105 ASN A CA 1
ATOM 813 C C . ASN A 1 105 ? 24.992 -6.836 -13.677 1.00 92.38 105 ASN A C 1
ATOM 815 O O . ASN A 1 105 ? 26.064 -6.828 -14.273 1.00 92.38 105 ASN A O 1
ATOM 819 N N . PHE A 1 106 ? 23.881 -6.352 -14.239 1.00 92.75 106 PHE A N 1
ATOM 820 C CA . PHE A 1 106 ? 23.878 -5.730 -15.564 1.00 92.75 106 PHE A CA 1
ATOM 821 C C . PHE A 1 106 ? 24.675 -4.418 -15.580 1.00 92.75 106 PHE A C 1
ATOM 823 O O . PHE A 1 106 ? 25.476 -4.203 -16.487 1.00 92.75 106 PHE A O 1
ATOM 830 N N . PHE A 1 107 ? 24.517 -3.574 -14.555 1.00 91.50 107 PHE A N 1
ATOM 831 C CA . PHE A 1 107 ? 25.309 -2.349 -14.406 1.00 91.50 107 PHE A CA 1
ATOM 832 C C . PHE A 1 107 ? 26.795 -2.638 -14.165 1.00 91.50 107 PHE A C 1
ATOM 834 O O . PHE A 1 107 ? 27.637 -2.003 -14.791 1.00 91.50 107 PHE A O 1
ATOM 841 N N . SER A 1 108 ? 27.121 -3.618 -13.319 1.00 90.00 108 SER A N 1
ATOM 842 C CA . SER A 1 108 ? 28.505 -4.039 -13.066 1.00 90.00 108 SER A CA 1
ATOM 843 C C . SER A 1 108 ? 29.168 -4.696 -14.279 1.00 90.00 108 SER A C 1
ATOM 845 O O . SER A 1 108 ? 30.388 -4.731 -14.333 1.00 90.00 108 SER A O 1
ATOM 847 N N . SER A 1 109 ? 28.398 -5.266 -15.207 1.00 83.88 109 SER A N 1
ATOM 848 C CA . SER A 1 109 ? 28.936 -5.898 -16.416 1.00 83.88 109 SER A CA 1
ATOM 849 C C . SER A 1 109 ? 29.158 -4.910 -17.568 1.00 83.88 109 SER A C 1
ATOM 851 O O . SER A 1 109 ? 29.799 -5.279 -18.551 1.00 83.88 109 SER A O 1
ATOM 853 N N . ILE A 1 110 ? 28.573 -3.712 -17.499 1.00 80.00 110 ILE A N 1
ATOM 854 C CA . ILE A 1 110 ? 28.657 -2.667 -18.534 1.00 80.00 110 ILE A CA 1
ATOM 855 C C . ILE A 1 110 ? 29.689 -1.586 -18.188 1.00 80.00 110 ILE A C 1
ATOM 857 O O . ILE A 1 110 ? 30.185 -0.922 -19.098 1.00 80.00 110 ILE A O 1
ATOM 861 N N . LEU A 1 111 ? 29.975 -1.396 -16.899 1.00 63.47 111 LEU A N 1
ATOM 862 C CA . LEU A 1 111 ? 30.958 -0.448 -16.370 1.00 63.47 111 LEU A CA 1
ATOM 863 C C . LEU A 1 111 ? 32.330 -1.115 -16.231 1.00 63.47 111 LEU A C 1
ATOM 865 O O . LEU A 1 111 ? 33.328 -0.447 -16.578 1.00 63.47 111 LEU A O 1
#

Foldseek 3Di:
DVVVVVVVVVVVVVVVVVVVVVVVVVVVVVCVVVVVPDDDPPPQFDFDDDPPPDGDGDRPPDDDDPVVVVVVVVVVVVPPDDPPVVVVVVVVVVVVVVVVVVVVVVVVVVD

Sequence (111 aa):
MKRFMLKCLFICSALFIAVLMGMQKANEGMMEMKGYQEEGLKAPITVKEVENGEIEASVLGKNVTSHDLEAKKEKLKEIKAFNFFSSLGKTMANMISSITEKIFNFFSSIL